Protein AF-A0A520AHW3-F1 (afdb_monomer_lite)

Structure (mmCIF, N/CA/C/O backbone):
data_AF-A0A520AHW3-F1
#
_entry.id   AF-A0A520AHW3-F1
#
loop_
_atom_site.group_PDB
_atom_site.id
_atom_site.type_symbol
_atom_site.label_atom_id
_atom_site.label_alt_id
_atom_site.label_comp_id
_atom_site.label_asym_id
_atom_site.label_entity_id
_atom_site.label_seq_id
_atom_site.pdbx_PDB_ins_code
_atom_site.Cartn_x
_atom_site.Cartn_y
_atom_site.Cartn_z
_atom_site.occupancy
_atom_site.B_iso_or_equiv
_atom_site.auth_seq_id
_atom_site.auth_comp_id
_atom_site.auth_asym_id
_atom_site.auth_atom_id
_atom_site.pdbx_PDB_model_num
ATOM 1 N N . MET A 1 1 ? 7.955 27.859 -1.756 1.00 64.31 1 MET A N 1
ATOM 2 C CA . MET A 1 1 ? 7.689 26.449 -1.387 1.00 64.31 1 MET A CA 1
ATOM 3 C C . MET A 1 1 ? 7.620 25.620 -2.666 1.00 64.31 1 MET A C 1
ATOM 5 O O . MET A 1 1 ? 6.572 25.572 -3.295 1.00 64.31 1 MET A O 1
ATOM 9 N N . SER A 1 2 ? 8.743 25.054 -3.120 1.00 69.25 2 SER A N 1
ATOM 10 C CA . SER A 1 2 ? 8.752 24.184 -4.307 1.00 69.25 2 SER A CA 1
ATOM 11 C C . SER A 1 2 ? 7.963 22.905 -4.003 1.00 69.25 2 SER A C 1
ATOM 13 O O . SER A 1 2 ? 8.212 22.248 -2.992 1.00 69.25 2 SER A O 1
ATOM 15 N N . LYS A 1 3 ? 6.963 22.585 -4.830 1.00 75.19 3 LYS A N 1
ATOM 16 C CA . LYS A 1 3 ? 6.108 21.403 -4.668 1.00 75.19 3 LYS A CA 1
ATOM 17 C C . LYS A 1 3 ? 6.985 20.168 -4.888 1.00 75.19 3 LYS A C 1
ATOM 19 O O . LYS A 1 3 ? 7.494 19.977 -5.990 1.00 75.19 3 LYS A O 1
ATOM 24 N N . ARG A 1 4 ? 7.198 19.350 -3.846 1.00 78.00 4 ARG A N 1
ATOM 25 C CA . ARG A 1 4 ? 7.979 18.108 -3.983 1.00 78.00 4 ARG A CA 1
ATOM 26 C C . ARG A 1 4 ? 7.364 17.266 -5.113 1.00 78.00 4 ARG A C 1
ATOM 28 O O . ARG A 1 4 ? 6.148 17.050 -5.093 1.00 78.00 4 ARG A O 1
ATOM 35 N N . PRO A 1 5 ? 8.159 16.814 -6.096 1.00 79.56 5 PRO A N 1
ATOM 36 C CA . PRO A 1 5 ? 7.649 15.979 -7.174 1.00 79.56 5 PRO A CA 1
ATOM 37 C C . PRO A 1 5 ? 7.036 14.701 -6.592 1.00 79.56 5 PRO A C 1
ATOM 39 O O . PRO A 1 5 ? 7.556 14.131 -5.629 1.00 79.56 5 PRO A O 1
ATOM 42 N N . ARG A 1 6 ? 5.902 14.262 -7.152 1.00 83.12 6 ARG A N 1
ATOM 43 C CA . ARG A 1 6 ? 5.243 13.024 -6.713 1.00 83.12 6 ARG A CA 1
ATOM 44 C C . ARG A 1 6 ? 6.189 11.847 -6.956 1.00 83.12 6 ARG A C 1
ATOM 46 O O . ARG A 1 6 ? 6.717 11.694 -8.054 1.00 83.12 6 ARG A O 1
ATOM 53 N N . ARG A 1 7 ? 6.373 10.999 -5.944 1.00 86.69 7 ARG A N 1
ATOM 54 C CA . ARG A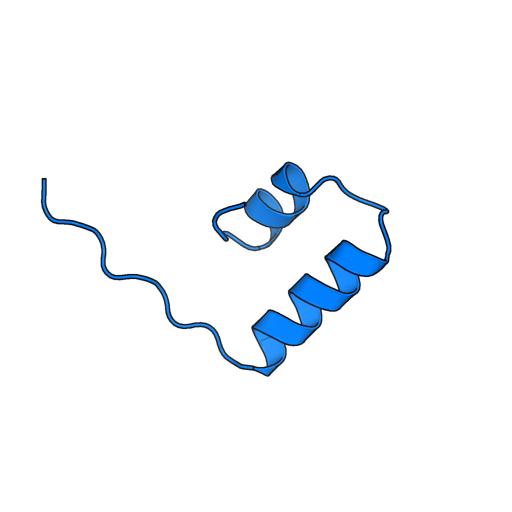 1 7 ? 7.119 9.743 -6.081 1.00 86.69 7 ARG A CA 1
ATOM 55 C C . ARG A 1 7 ? 6.340 8.799 -6.996 1.00 86.69 7 ARG A C 1
ATOM 57 O O . ARG A 1 7 ? 5.146 8.583 -6.792 1.00 86.69 7 ARG A O 1
ATOM 64 N N . ASN A 1 8 ? 7.009 8.253 -8.009 1.00 89.31 8 ASN A N 1
ATOM 65 C CA . ASN A 1 8 ? 6.428 7.228 -8.868 1.00 89.31 8 ASN A CA 1
ATOM 66 C C . ASN A 1 8 ? 6.823 5.850 -8.321 1.00 89.31 8 ASN A C 1
ATOM 68 O O . ASN A 1 8 ? 8.009 5.564 -8.169 1.00 89.31 8 ASN A O 1
ATOM 72 N N . HIS A 1 9 ? 5.839 5.014 -7.990 1.00 92.25 9 HIS A N 1
ATOM 73 C CA . HIS A 1 9 ? 6.071 3.690 -7.409 1.00 92.25 9 HIS A CA 1
ATOM 74 C C . HIS A 1 9 ? 5.896 2.588 -8.454 1.00 92.25 9 HIS A C 1
ATOM 76 O O . HIS A 1 9 ? 5.001 2.671 -9.302 1.00 92.25 9 HIS A O 1
ATOM 82 N N . SER A 1 10 ? 6.709 1.533 -8.357 1.00 95.94 10 SER A N 1
ATOM 83 C CA . SER A 1 10 ? 6.611 0.374 -9.247 1.00 95.94 10 SER A CA 1
ATOM 84 C C . SER A 1 10 ? 5.268 -0.362 -9.081 1.00 95.94 10 SER A C 1
ATOM 86 O O . SER A 1 10 ? 4.666 -0.316 -8.001 1.00 95.94 10 SER A O 1
ATOM 88 N N . PRO A 1 11 ? 4.785 -1.082 -10.114 1.00 96.06 11 PRO A N 1
ATOM 89 C CA . PRO A 1 11 ? 3.560 -1.881 -10.014 1.00 96.06 11 PRO A CA 1
ATOM 90 C C . PRO A 1 11 ? 3.595 -2.898 -8.864 1.00 96.06 11 PRO A C 1
ATOM 92 O O . PRO A 1 11 ? 2.622 -3.027 -8.125 1.00 96.06 11 PRO A O 1
ATOM 95 N N . ALA A 1 12 ? 4.743 -3.552 -8.653 1.00 96.62 12 ALA A N 1
ATOM 96 C CA . ALA A 1 12 ? 4.937 -4.514 -7.569 1.00 96.62 12 ALA A CA 1
ATOM 97 C C . ALA A 1 12 ? 4.789 -3.872 -6.179 1.00 96.62 12 ALA A C 1
ATOM 99 O O . ALA A 1 12 ? 4.173 -4.453 -5.285 1.00 96.62 12 ALA A O 1
ATOM 100 N N . PHE A 1 13 ? 5.302 -2.650 -6.001 1.00 95.25 13 PHE A N 1
ATOM 101 C CA . PHE A 1 13 ? 5.127 -1.908 -4.755 1.00 95.25 13 PHE A CA 1
ATOM 102 C C . PHE A 1 13 ? 3.649 -1.594 -4.498 1.00 95.25 13 PHE A C 1
ATOM 104 O O . PHE A 1 13 ? 3.146 -1.867 -3.410 1.00 95.25 13 PHE A O 1
ATOM 111 N N . LYS A 1 14 ? 2.930 -1.092 -5.512 1.00 94.06 14 LYS A N 1
ATOM 112 C CA . LYS A 1 14 ? 1.495 -0.783 -5.399 1.00 94.06 14 LYS A CA 1
ATOM 113 C C . LYS A 1 14 ? 0.670 -2.021 -5.040 1.00 94.06 14 LYS A C 1
ATOM 115 O O . LYS A 1 14 ? -0.177 -1.941 -4.157 1.00 94.06 14 LYS A O 1
ATOM 120 N N . ALA A 1 15 ? 0.957 -3.165 -5.664 1.00 96.44 15 ALA A N 1
ATOM 121 C CA . ALA A 1 15 ? 0.283 -4.426 -5.362 1.00 96.44 15 ALA A CA 1
ATOM 122 C C . ALA A 1 15 ? 0.501 -4.863 -3.903 1.00 96.44 15 ALA A C 1
ATOM 124 O O . ALA A 1 15 ? -0.450 -5.241 -3.223 1.00 96.44 15 ALA A O 1
ATOM 125 N N . LYS A 1 16 ? 1.734 -4.746 -3.390 1.00 95.31 16 LYS A N 1
ATOM 126 C CA . LYS A 1 16 ? 2.052 -5.070 -1.992 1.00 95.31 16 LYS A CA 1
ATOM 127 C C . LYS A 1 16 ? 1.268 -4.200 -1.003 1.00 95.31 16 LYS A C 1
ATOM 129 O O . LYS A 1 16 ? 0.715 -4.734 -0.044 1.00 95.31 16 LYS A O 1
ATOM 134 N N . VAL A 1 17 ? 1.207 -2.887 -1.240 1.00 94.50 17 VAL A N 1
ATOM 135 C CA . VAL A 1 17 ? 0.458 -1.948 -0.384 1.00 94.50 17 VAL A CA 1
ATOM 136 C C . VAL A 1 17 ? -1.045 -2.234 -0.446 1.00 94.50 17 VAL A C 1
ATOM 138 O O . VAL A 1 17 ? -1.694 -2.294 0.594 1.00 94.50 17 VAL A O 1
ATOM 141 N N . ALA A 1 18 ? -1.592 -2.490 -1.640 1.00 94.12 18 ALA A N 1
ATOM 142 C CA . ALA A 1 18 ? -3.010 -2.799 -1.821 1.00 94.12 18 ALA A CA 1
ATOM 143 C C . ALA A 1 18 ? -3.424 -4.087 -1.094 1.00 94.12 18 ALA A C 1
ATOM 145 O O . ALA A 1 18 ? -4.430 -4.099 -0.391 1.00 94.12 18 ALA A O 1
ATOM 146 N N . LEU A 1 19 ? -2.624 -5.152 -1.196 1.00 95.81 19 LEU A N 1
ATOM 147 C CA . LEU A 1 19 ? -2.887 -6.400 -0.474 1.00 95.81 19 LEU A CA 1
ATOM 148 C C . LEU A 1 19 ? -2.849 -6.199 1.046 1.00 95.81 19 LEU A C 1
ATOM 150 O O . LEU A 1 19 ? -3.671 -6.771 1.755 1.00 95.81 19 LEU A O 1
ATOM 154 N N . ALA A 1 20 ? -1.926 -5.377 1.552 1.00 94.06 20 ALA A N 1
ATOM 155 C CA . ALA A 1 20 ? -1.869 -5.047 2.974 1.00 94.06 20 ALA A CA 1
ATOM 156 C C . ALA A 1 20 ? -3.097 -4.241 3.437 1.00 94.06 20 ALA A C 1
ATOM 158 O O . ALA A 1 20 ? -3.618 -4.505 4.516 1.00 94.06 20 ALA A O 1
ATOM 159 N N . ALA A 1 21 ? -3.592 -3.315 2.610 1.00 94.06 21 ALA A N 1
ATOM 160 C CA . ALA A 1 21 ? -4.813 -2.562 2.893 1.00 94.06 21 ALA A CA 1
ATOM 161 C C . ALA A 1 21 ? -6.059 -3.460 2.912 1.00 94.06 21 ALA A C 1
ATOM 163 O O . ALA A 1 21 ? -6.882 -3.348 3.815 1.00 94.06 21 ALA A O 1
ATOM 164 N N . VAL A 1 22 ? -6.171 -4.394 1.961 1.00 95.25 22 VAL A N 1
ATOM 165 C CA . VAL A 1 22 ? -7.304 -5.334 1.880 1.00 95.25 22 VAL A CA 1
ATOM 166 C C . VAL A 1 22 ? -7.354 -6.285 3.078 1.00 95.25 22 VAL A C 1
ATOM 168 O O . VAL A 1 22 ? -8.442 -6.645 3.515 1.00 95.25 22 VAL A O 1
ATOM 171 N N . LYS A 1 23 ? -6.204 -6.670 3.647 1.00 94.25 23 LYS A N 1
ATOM 172 C CA . LYS A 1 23 ? -6.162 -7.509 4.856 1.00 94.25 23 LYS A CA 1
ATOM 173 C C . LYS A 1 23 ? -6.811 -6.854 6.080 1.00 94.25 23 LYS A C 1
ATOM 175 O O . LYS A 1 23 ? -7.233 -7.574 6.976 1.00 94.25 23 LYS A O 1
ATOM 180 N N . GLY A 1 24 ? -6.875 -5.521 6.141 1.00 90.69 24 GLY A N 1
ATOM 181 C CA . GLY A 1 24 ? -7.566 -4.793 7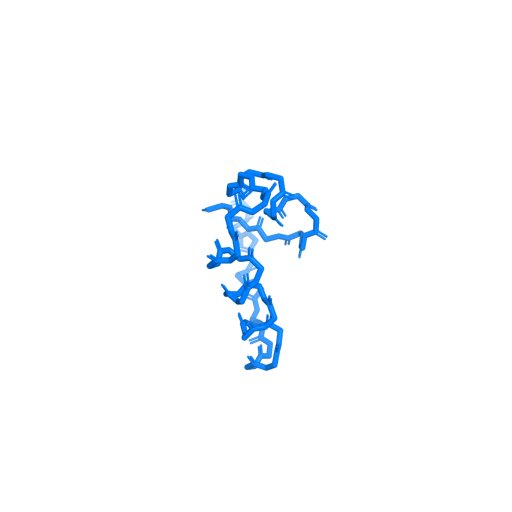.212 1.00 90.69 24 GLY A CA 1
ATOM 182 C C . GLY A 1 24 ? -6.919 -4.883 8.601 1.00 90.69 24 GLY A C 1
ATOM 183 O O . GLY A 1 24 ? -7.510 -4.430 9.573 1.00 90.69 24 GLY A O 1
ATOM 184 N N . GLU A 1 25 ? -5.710 -5.441 8.712 1.00 92.19 25 GLU A N 1
ATOM 185 C CA . GLU A 1 25 ? -4.983 -5.591 9.986 1.00 92.19 25 GLU A CA 1
ATOM 186 C C . GLU A 1 25 ? -4.455 -4.257 10.540 1.00 92.19 25 GLU A C 1
ATOM 188 O O . GLU A 1 25 ? -4.169 -4.145 11.729 1.00 92.19 25 GLU A O 1
ATOM 193 N N . LYS A 1 26 ? -4.280 -3.259 9.669 1.00 93.12 26 LYS A N 1
ATOM 194 C CA . LYS A 1 26 ? -3.740 -1.936 9.993 1.00 93.12 26 LYS A CA 1
ATOM 195 C C . LYS A 1 26 ? -4.618 -0.859 9.390 1.00 93.12 26 LYS A C 1
ATOM 197 O O . LYS A 1 26 ? -5.189 -1.036 8.313 1.00 93.12 26 LYS A O 1
ATOM 202 N N . THR A 1 27 ? -4.674 0.282 10.056 1.00 94.06 27 THR A N 1
ATOM 203 C CA . THR A 1 27 ? -5.333 1.473 9.526 1.00 94.06 27 THR A CA 1
ATOM 204 C C . THR A 1 27 ? -4.572 2.031 8.318 1.00 94.06 27 THR A C 1
ATOM 206 O O . THR A 1 27 ? -3.374 1.791 8.138 1.00 94.06 27 THR A O 1
ATOM 209 N N . LEU A 1 28 ? -5.249 2.833 7.489 1.00 92.31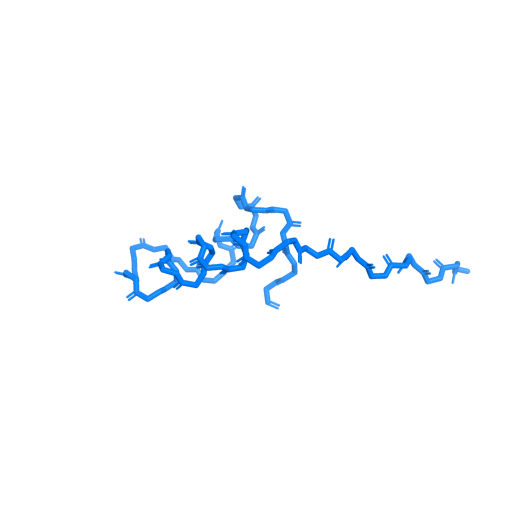 28 LEU A N 1
ATOM 210 C CA . LEU A 1 28 ? -4.613 3.500 6.345 1.00 92.31 28 LEU A CA 1
ATOM 211 C C . LEU A 1 28 ? -3.437 4.390 6.771 1.00 92.31 28 LEU A C 1
ATOM 213 O O . LEU A 1 28 ? -2.432 4.440 6.071 1.00 92.31 28 LEU A O 1
ATOM 217 N N . ALA A 1 29 ? -3.533 5.041 7.933 1.00 93.50 29 ALA A N 1
ATOM 218 C CA . ALA A 1 29 ? -2.472 5.890 8.470 1.00 93.50 29 ALA A CA 1
ATOM 219 C C . ALA A 1 29 ? -1.215 5.087 8.845 1.00 93.50 29 ALA A C 1
ATOM 221 O O . ALA A 1 29 ? -0.096 5.492 8.530 1.00 93.50 29 ALA A O 1
ATOM 222 N N . GLU A 1 30 ? -1.388 3.921 9.464 1.00 94.56 30 GLU A N 1
ATOM 223 C CA . GLU A 1 30 ? -0.275 3.039 9.831 1.00 94.56 30 GLU A CA 1
ATOM 224 C C . GLU A 1 30 ? 0.378 2.410 8.598 1.00 94.56 30 GLU A C 1
ATOM 226 O O . GLU A 1 30 ? 1.602 2.300 8.528 1.00 94.56 30 GLU A O 1
ATOM 231 N N . LEU A 1 31 ? -0.421 2.030 7.595 1.00 94.62 31 LEU A N 1
ATOM 2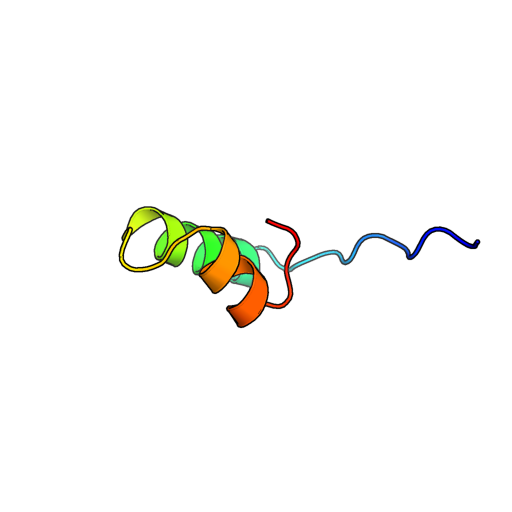32 C CA . LEU A 1 31 ? 0.096 1.560 6.309 1.00 94.62 31 LEU A CA 1
ATOM 233 C C . LEU A 1 31 ? 0.858 2.673 5.584 1.00 94.62 31 LEU A C 1
ATOM 235 O O . LEU A 1 31 ? 1.956 2.437 5.081 1.00 94.62 31 LEU A O 1
ATOM 239 N N . ALA A 1 32 ? 0.318 3.890 5.580 1.00 92.75 32 ALA A N 1
ATOM 240 C CA . ALA A 1 32 ? 0.963 5.058 5.001 1.00 92.75 32 ALA A CA 1
ATOM 241 C C . ALA A 1 32 ? 2.340 5.314 5.625 1.00 92.75 32 ALA A C 1
ATOM 243 O O . ALA A 1 32 ? 3.333 5.451 4.909 1.00 92.75 32 ALA A O 1
ATOM 244 N N . GLN A 1 33 ? 2.424 5.259 6.955 1.00 93.88 33 GLN A N 1
ATOM 245 C CA . GLN A 1 33 ? 3.683 5.402 7.678 1.00 93.88 33 GLN A CA 1
ATOM 246 C C . GLN A 1 33 ? 4.651 4.242 7.407 1.00 93.88 33 GLN A C 1
ATOM 248 O O . GLN A 1 33 ? 5.837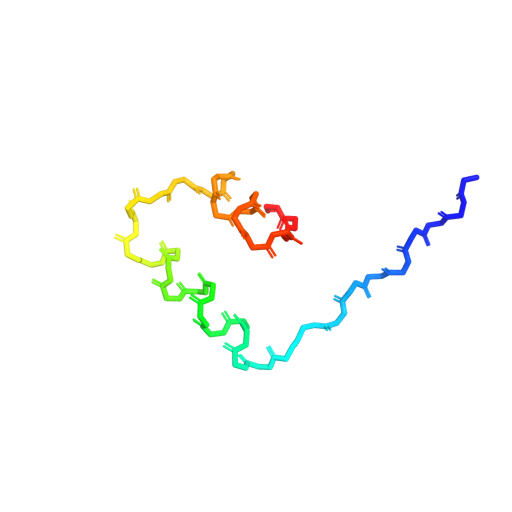 4.474 7.180 1.00 93.88 33 GLN A O 1
ATOM 253 N N . GLN A 1 34 ? 4.164 2.998 7.385 1.00 93.62 34 GLN A N 1
ATOM 254 C CA . GLN A 1 34 ? 4.995 1.816 7.142 1.00 93.62 34 GLN A CA 1
ATOM 255 C C . GLN A 1 34 ? 5.623 1.813 5.742 1.00 93.62 34 GLN A C 1
ATOM 257 O O . GLN A 1 34 ? 6.752 1.350 5.569 1.00 93.62 34 GLN A O 1
ATOM 262 N N . PHE A 1 35 ? 4.884 2.280 4.738 1.00 92.50 35 PHE A N 1
ATOM 263 C CA . PHE A 1 35 ? 5.318 2.265 3.343 1.00 92.50 35 PHE A CA 1
ATOM 264 C C . PHE A 1 35 ? 5.879 3.612 2.860 1.00 92.50 35 PHE A C 1
ATOM 266 O O . PHE A 1 35 ? 6.247 3.706 1.689 1.00 92.50 35 PHE A O 1
ATOM 273 N N . ASP A 1 36 ? 5.977 4.625 3.735 1.00 89.62 36 ASP A N 1
ATOM 274 C CA . ASP A 1 36 ? 6.356 6.008 3.387 1.00 89.62 36 ASP A CA 1
ATOM 275 C C . ASP A 1 36 ? 5.527 6.539 2.197 1.00 89.62 36 ASP A C 1
ATOM 277 O O . ASP A 1 36 ? 6.041 7.127 1.239 1.00 89.62 36 ASP A O 1
ATOM 281 N N . VAL A 1 37 ? 4.219 6.259 2.229 1.00 89.19 37 VAL A N 1
ATOM 282 C CA . VAL A 1 37 ? 3.240 6.737 1.246 1.00 89.19 37 VAL A CA 1
ATOM 283 C C . VAL A 1 37 ? 2.293 7.737 1.891 1.00 89.19 37 VAL A C 1
ATOM 285 O O . VAL A 1 37 ? 2.109 7.761 3.103 1.00 89.19 37 VAL A O 1
ATOM 288 N N . HIS A 1 38 ? 1.692 8.590 1.070 1.00 86.50 38 HIS A N 1
ATOM 289 C CA . HIS A 1 38 ? 0.611 9.450 1.536 1.00 86.50 38 HIS A CA 1
ATOM 290 C C . HIS A 1 38 ? -0.669 8.606 1.714 1.00 86.50 38 HIS A C 1
ATOM 292 O O . HIS A 1 38 ? -0.934 7.808 0.807 1.00 86.50 38 HIS A O 1
ATOM 298 N N . PRO A 1 39 ? -1.410 8.747 2.834 1.00 80.38 39 PRO A N 1
ATOM 299 C CA . PRO A 1 39 ? -2.670 8.038 3.065 1.00 80.38 39 PRO A CA 1
ATOM 300 C C . PRO A 1 39 ? -3.759 8.380 2.043 1.00 80.38 39 PRO A C 1
ATOM 302 O O . PRO A 1 39 ? -3.715 9.495 1.468 1.00 80.38 39 PRO A O 1
#

Foldseek 3Di:
DPDPDDDDDDP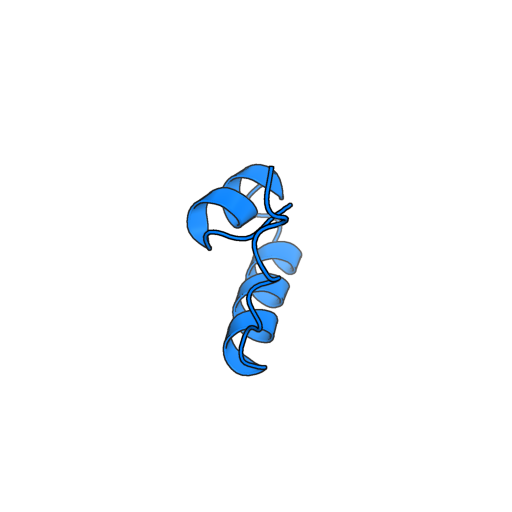VLVVVLVVVVVVVPDDPVVSCVVSVHDD

Sequence (39 aa):
MSKRPRRNHSPAFKAKVALAAVKGEKTLAELAQQFDVHP

Secondary structure (DSSP, 8-state):
---PPPPPPPHHHHHHHHHHHHH-SS-HHHHHHHHT---

Radius of gyration: 11.53 Å; chains: 1; bounding box: 16×34×20 Å

pLDDT: mean 90.07, std 7.59, range [64.31, 96.62]